Protein AF-C1JCF7-F1 (afdb_monomer_lite)

Organism: Hypophthalmichthys nobilis (NCBI:txid7965)

Foldseek 3Di:
DPDDPDDDPDDAAFPDPDFPDWDQDCQEIWTHDPQWIFGDNYPVCRRPPPDTPDTDGDDVVVVPDDD

Structure (mmCIF, N/CA/C/O backbone):
data_AF-C1JCF7-F1
#
_entry.id   AF-C1JCF7-F1
#
loop_
_atom_site.group_PDB
_atom_site.id
_atom_site.type_symbol
_atom_site.label_atom_id
_atom_site.label_alt_id
_atom_site.label_comp_id
_atom_site.label_asym_id
_atom_site.label_entity_id
_atom_site.label_seq_id
_atom_site.pdbx_PDB_ins_code
_atom_site.Cartn_x
_atom_site.Cartn_y
_atom_site.Cartn_z
_atom_site.occupancy
_atom_site.B_iso_or_equiv
_atom_site.auth_seq_id
_atom_site.auth_comp_id
_atom_site.auth_asym_id
_atom_site.auth_atom_id
_atom_site.pdbx_PDB_model_num
ATOM 1 N N . LEU A 1 1 ? -5.883 -28.557 7.715 1.00 54.19 1 LEU A N 1
ATOM 2 C CA . LEU A 1 1 ? -6.174 -27.383 8.570 1.00 54.19 1 LEU A CA 1
ATOM 3 C C . LEU A 1 1 ? -7.225 -26.531 7.870 1.00 54.19 1 LEU A C 1
ATOM 5 O O . LEU A 1 1 ? -6.887 -25.857 6.909 1.00 54.19 1 LEU A O 1
ATOM 9 N N . ALA A 1 2 ? -8.490 -26.605 8.286 1.00 63.66 2 ALA A N 1
ATOM 10 C CA . ALA A 1 2 ? -9.502 -25.654 7.831 1.00 63.66 2 ALA A CA 1
ATOM 11 C C . ALA A 1 2 ? -9.379 -24.405 8.710 1.00 63.66 2 ALA A C 1
ATOM 13 O O . ALA A 1 2 ? -9.740 -24.437 9.884 1.00 63.66 2 ALA A O 1
ATOM 14 N N . ALA A 1 3 ? -8.777 -23.340 8.184 1.00 76.69 3 ALA A N 1
ATOM 15 C CA . ALA A 1 3 ? -8.742 -22.068 8.888 1.00 76.69 3 ALA A CA 1
ATOM 16 C C . ALA A 1 3 ? -10.132 -21.429 8.786 1.00 76.69 3 ALA A C 1
ATOM 18 O O . ALA A 1 3 ? -10.587 -21.111 7.688 1.00 76.69 3 ALA A O 1
ATOM 19 N N . THR A 1 4 ? -10.815 -21.237 9.914 1.00 79.50 4 THR A N 1
ATOM 20 C CA . THR A 1 4 ? -11.978 -20.345 9.955 1.00 79.50 4 THR A CA 1
ATOM 21 C C . THR A 1 4 ? -11.514 -18.939 9.564 1.00 79.50 4 THR A C 1
ATOM 23 O O . THR A 1 4 ? -10.521 -18.473 10.140 1.00 79.50 4 THR A O 1
ATOM 26 N N . PRO A 1 5 ? -12.183 -18.252 8.617 1.00 78.75 5 PRO A N 1
ATOM 27 C CA . PRO A 1 5 ? -11.854 -16.873 8.286 1.00 78.75 5 PRO A CA 1
ATOM 28 C C . PRO A 1 5 ? -11.798 -16.019 9.552 1.00 78.75 5 PRO A C 1
ATOM 30 O O . PRO A 1 5 ? -12.640 -16.146 10.445 1.00 78.75 5 PRO A O 1
ATOM 33 N N . ARG A 1 6 ? -10.775 -15.170 9.656 1.00 81.06 6 ARG A N 1
ATOM 34 C CA . ARG A 1 6 ? -10.639 -14.273 10.804 1.00 81.06 6 ARG A CA 1
ATOM 35 C C . ARG A 1 6 ? -11.804 -13.285 10.776 1.00 81.06 6 ARG A C 1
ATOM 37 O O . ARG A 1 6 ? -12.013 -12.614 9.770 1.00 81.06 6 ARG A O 1
ATOM 44 N N . VAL A 1 7 ? -12.542 -13.188 11.880 1.00 88.62 7 VAL A N 1
ATOM 45 C CA . VAL A 1 7 ? -13.594 -12.177 12.039 1.00 88.62 7 VAL A CA 1
ATOM 46 C C . VAL A 1 7 ? -12.937 -10.804 12.190 1.00 88.62 7 VAL A C 1
ATOM 48 O O . VAL A 1 7 ? -12.011 -10.640 12.991 1.00 88.62 7 VAL A O 1
ATOM 51 N N . VAL A 1 8 ? -13.412 -9.820 11.423 1.00 87.50 8 VAL A N 1
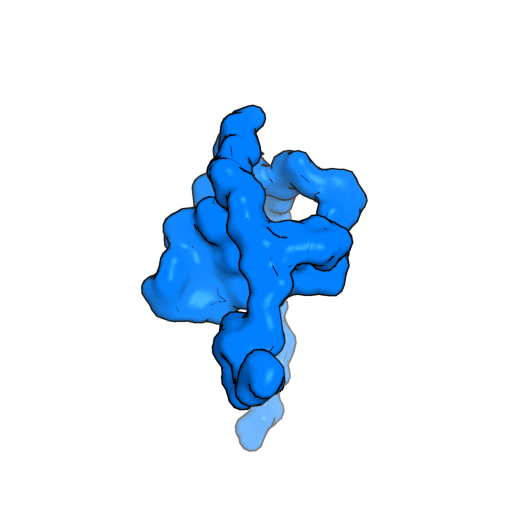ATOM 52 C CA . VAL A 1 8 ? -12.970 -8.425 11.537 1.00 87.50 8 VAL A CA 1
ATOM 53 C C . VAL A 1 8 ? -13.332 -7.909 12.930 1.00 87.50 8 VAL A C 1
ATOM 55 O O . VAL A 1 8 ? -14.498 -7.883 13.308 1.00 87.50 8 VAL A O 1
ATOM 58 N N . LYS A 1 9 ? -12.324 -7.510 13.715 1.00 88.31 9 LYS A N 1
ATOM 59 C CA . LYS A 1 9 ? -12.531 -6.939 15.059 1.00 88.31 9 LYS A CA 1
ATOM 60 C C . LYS A 1 9 ? -12.714 -5.422 15.048 1.00 88.31 9 LYS A C 1
ATOM 62 O O . LYS A 1 9 ? -13.269 -4.872 15.993 1.00 88.31 9 LYS A O 1
ATOM 67 N N . LYS A 1 10 ? -12.181 -4.745 14.028 1.00 88.56 10 LYS A N 1
ATOM 68 C CA . LYS A 1 10 ? -12.184 -3.287 13.914 1.00 88.56 10 LYS A CA 1
ATOM 69 C C . LYS A 1 10 ? -12.070 -2.875 12.454 1.00 88.56 10 LYS A C 1
ATOM 71 O O . LYS A 1 10 ? -11.144 -3.302 11.771 1.00 88.56 10 LYS A O 1
ATOM 76 N N . GLU A 1 11 ? -12.972 -2.003 12.031 1.00 90.75 11 GLU A N 1
ATOM 77 C CA . GLU A 1 11 ? -12.883 -1.286 10.762 1.00 90.75 11 GLU A CA 1
ATOM 78 C C . GLU A 1 11 ? -12.349 0.123 11.016 1.00 90.75 11 GLU A C 1
ATOM 80 O O . GLU A 1 11 ? -12.601 0.732 12.060 1.00 90.75 11 GLU A O 1
ATOM 85 N N . THR A 1 12 ? -11.534 0.643 10.105 1.00 91.00 12 THR A N 1
ATOM 86 C CA . THR A 1 12 ? -11.010 2.010 10.191 1.00 91.00 12 THR A CA 1
ATOM 87 C C . THR A 1 12 ? -10.833 2.549 8.775 1.00 91.00 12 THR A C 1
ATOM 89 O O . THR A 1 12 ? -10.306 1.823 7.930 1.00 91.00 12 THR A O 1
ATOM 92 N N . PRO A 1 13 ? -11.277 3.787 8.490 1.00 90.75 13 PRO A N 1
ATOM 93 C CA . PRO A 1 13 ? -11.057 4.397 7.187 1.00 90.75 13 PRO A CA 1
ATOM 94 C C . PRO A 1 13 ? -9.560 4.586 6.934 1.00 90.75 13 PRO A C 1
ATOM 96 O O . PRO A 1 13 ? -8.801 4.886 7.854 1.00 90.75 13 PRO A O 1
ATOM 99 N N . ILE A 1 14 ? -9.152 4.426 5.679 1.00 91.38 14 ILE A N 1
ATOM 100 C CA . ILE A 1 14 ? -7.783 4.664 5.216 1.00 91.38 14 ILE A CA 1
ATOM 101 C C . ILE A 1 14 ? -7.767 5.861 4.254 1.00 91.38 14 ILE A C 1
ATOM 103 O O . ILE A 1 14 ? -8.755 6.083 3.550 1.00 91.38 14 ILE A O 1
ATOM 107 N N . PRO A 1 15 ? -6.671 6.636 4.184 1.00 89.31 15 PRO A N 1
ATOM 108 C CA . PRO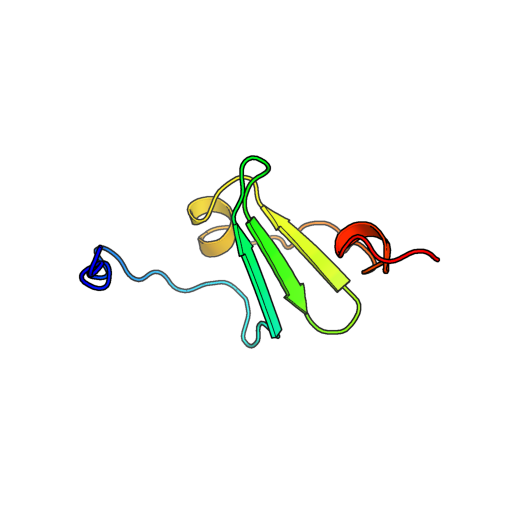 A 1 15 ? -6.599 7.893 3.433 1.00 89.31 15 PRO A CA 1
ATOM 109 C C . PRO A 1 15 ? -6.388 7.691 1.918 1.00 89.31 15 PRO A C 1
ATOM 111 O O . PRO A 1 15 ? -5.782 8.528 1.248 1.00 89.31 15 PRO A O 1
ATOM 114 N N . PHE A 1 16 ? -6.881 6.581 1.365 1.00 89.81 16 PHE A N 1
ATOM 115 C CA . PHE A 1 16 ? -6.774 6.236 -0.049 1.00 89.81 16 PHE A CA 1
ATOM 116 C C . PHE A 1 16 ? -8.145 5.861 -0.599 1.00 89.81 16 PHE A C 1
ATOM 118 O O . PHE A 1 16 ? -8.834 5.004 -0.053 1.00 89.81 16 PHE A O 1
ATOM 125 N N . THR A 1 17 ? -8.530 6.487 -1.708 1.00 89.69 17 THR A N 1
ATOM 126 C CA . THR A 1 17 ? -9.783 6.177 -2.412 1.00 89.69 17 THR A CA 1
ATOM 127 C C . THR A 1 17 ? -9.699 4.871 -3.19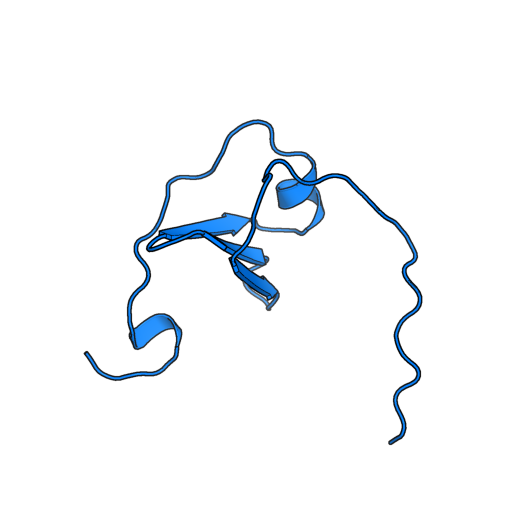8 1.00 89.69 17 THR A C 1
ATOM 129 O O . THR A 1 17 ? -10.720 4.228 -3.429 1.00 89.69 17 THR A O 1
ATOM 132 N N . LYS A 1 18 ? -8.488 4.475 -3.609 1.00 93.00 18 LYS A N 1
ATOM 133 C CA . LYS A 1 18 ? -8.200 3.232 -4.321 1.00 93.00 18 LYS A CA 1
ATOM 134 C C . LYS A 1 18 ? -6.820 2.716 -3.920 1.00 93.00 18 LYS A C 1
ATOM 136 O O . LYS A 1 18 ? -5.868 3.491 -3.862 1.00 93.00 18 LYS A O 1
ATOM 141 N N . ILE A 1 19 ? -6.736 1.413 -3.678 1.00 95.12 19 ILE A N 1
ATOM 142 C CA . ILE A 1 19 ? -5.493 0.662 -3.492 1.00 95.12 19 ILE A CA 1
ATOM 143 C C . ILE A 1 19 ? -5.552 -0.522 -4.454 1.00 95.12 19 ILE A C 1
ATOM 145 O O . ILE A 1 19 ? -6.581 -1.196 -4.517 1.00 95.12 19 ILE A O 1
ATOM 149 N N . ASP A 1 20 ? -4.479 -0.758 -5.207 1.00 96.56 20 ASP A N 1
ATOM 150 C CA . ASP A 1 20 ? -4.411 -1.874 -6.155 1.00 96.56 20 ASP A CA 1
ATOM 151 C C . ASP A 1 20 ? -3.956 -3.166 -5.458 1.00 96.56 20 ASP A C 1
ATOM 153 O O . ASP A 1 20 ? -4.454 -4.247 -5.769 1.00 96.56 20 ASP A O 1
ATOM 157 N N . ALA A 1 21 ?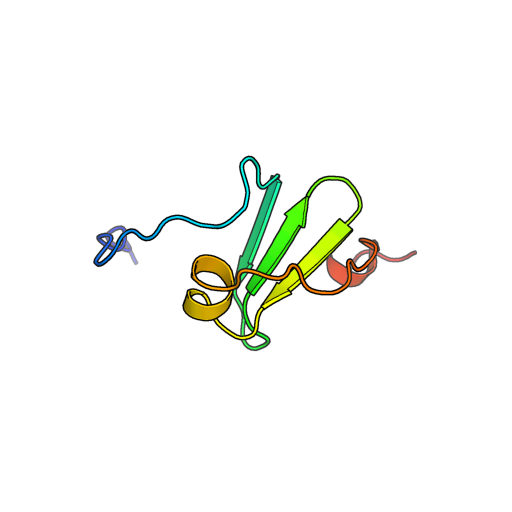 -3.055 -3.053 -4.473 1.00 95.25 21 ALA A N 1
ATOM 158 C CA . ALA A 1 21 ? -2.631 -4.159 -3.616 1.00 95.25 21 ALA A CA 1
ATOM 159 C C . ALA A 1 21 ? -2.112 -3.675 -2.251 1.00 95.25 21 ALA A C 1
ATOM 161 O O . ALA A 1 21 ? -1.704 -2.523 -2.092 1.00 95.25 21 ALA A O 1
ATOM 162 N N . GLY A 1 22 ? -2.090 -4.576 -1.267 1.00 94.38 22 GLY A N 1
ATOM 163 C CA . GLY A 1 22 ? -1.476 -4.348 0.039 1.00 94.38 22 GLY A CA 1
ATOM 164 C C . GLY A 1 22 ? -0.657 -5.556 0.480 1.00 94.38 22 GLY A C 1
ATOM 165 O O . GLY A 1 22 ? -1.104 -6.693 0.328 1.00 94.38 22 GLY A O 1
ATOM 166 N N . LEU A 1 23 ? 0.525 -5.305 1.037 1.00 94.75 23 LEU A N 1
ATOM 167 C CA . LEU A 1 23 ? 1.394 -6.309 1.644 1.00 94.75 23 LEU A CA 1
ATOM 168 C C . LEU A 1 23 ? 1.577 -5.964 3.120 1.00 94.75 23 LEU A C 1
ATOM 170 O O . LEU A 1 23 ? 1.851 -4.815 3.455 1.00 94.75 23 LEU A O 1
ATOM 174 N N . CYS A 1 24 ? 1.408 -6.956 3.991 1.00 93.94 24 CYS A N 1
ATOM 175 C CA . CYS A 1 24 ? 1.686 -6.829 5.415 1.00 93.94 24 CYS A CA 1
ATOM 176 C C . CYS A 1 24 ? 2.641 -7.944 5.828 1.00 93.94 24 CYS A C 1
ATOM 178 O O . CYS A 1 24 ? 2.312 -9.125 5.688 1.00 93.94 24 CYS A O 1
ATOM 180 N N . ASP A 1 25 ? 3.805 -7.556 6.329 1.00 93.44 25 ASP A N 1
ATOM 181 C CA . ASP A 1 25 ? 4.887 -8.451 6.721 1.00 93.44 25 ASP A CA 1
ATOM 182 C C . ASP A 1 25 ? 5.600 -7.914 7.978 1.00 93.44 25 ASP A C 1
ATOM 184 O O . ASP A 1 25 ? 5.035 -7.134 8.748 1.00 93.44 25 ASP A O 1
ATOM 188 N N . THR A 1 26 ? 6.820 -8.384 8.237 1.00 95.50 26 THR A N 1
ATOM 189 C CA . THR A 1 26 ? 7.621 -7.960 9.391 1.00 95.50 26 THR A CA 1
ATOM 190 C C . THR A 1 26 ? 8.165 -6.535 9.281 1.00 95.50 26 THR A C 1
ATOM 192 O O . THR A 1 26 ? 8.579 -5.988 10.298 1.00 95.50 26 THR A O 1
ATOM 195 N N . GLU A 1 27 ? 8.179 -5.938 8.088 1.00 94.31 27 GLU A N 1
ATOM 196 C CA . GLU A 1 27 ? 8.636 -4.563 7.842 1.00 94.31 27 GLU A CA 1
ATOM 197 C C . GLU A 1 27 ? 7.498 -3.536 7.959 1.00 94.31 27 GLU A C 1
ATOM 199 O O . GLU A 1 27 ? 7.748 -2.332 8.017 1.00 94.31 27 GLU A O 1
ATOM 204 N N . GLY A 1 28 ? 6.247 -3.999 8.025 1.00 96.44 28 GLY A N 1
ATOM 205 C CA . GLY A 1 28 ? 5.068 -3.167 8.230 1.00 96.44 28 GLY A CA 1
ATOM 206 C C . GLY A 1 28 ? 4.005 -3.416 7.168 1.00 96.44 28 GLY A C 1
ATOM 207 O O . GLY A 1 28 ? 3.604 -4.553 6.917 1.00 96.44 28 GLY A O 1
ATOM 208 N N . VAL A 1 29 ? 3.490 -2.334 6.587 1.00 96.75 29 VAL A N 1
ATOM 209 C CA . VAL A 1 29 ? 2.445 -2.344 5.564 1.00 96.75 29 VAL A CA 1
ATOM 210 C C . VAL A 1 29 ? 2.904 -1.550 4.345 1.00 96.75 29 VAL A C 1
ATOM 212 O O . VAL A 1 29 ? 3.113 -0.341 4.436 1.00 96.75 29 VAL A O 1
ATOM 215 N N . LYS A 1 30 ? 2.992 -2.209 3.189 1.00 96.38 30 LYS A N 1
ATOM 216 C CA . LYS A 1 30 ? 3.172 -1.558 1.885 1.00 96.38 30 LYS A CA 1
ATOM 217 C C . LYS A 1 30 ? 1.821 -1.479 1.177 1.00 96.38 30 LYS A C 1
ATOM 219 O O . LYS A 1 30 ? 1.119 -2.485 1.066 1.00 96.38 30 LYS A O 1
ATOM 224 N N . VAL A 1 31 ? 1.448 -0.297 0.693 1.00 96.38 31 VAL A N 1
ATOM 225 C CA . VAL A 1 31 ? 0.264 -0.099 -0.163 1.00 96.38 31 VAL A CA 1
ATOM 226 C C . VAL A 1 31 ? 0.704 0.300 -1.564 1.00 96.38 31 VAL A C 1
ATOM 228 O O . VAL A 1 31 ? 1.503 1.219 -1.717 1.00 96.38 31 VAL A O 1
ATOM 231 N N . PHE A 1 32 ? 0.187 -0.392 -2.576 1.00 96.25 32 PHE A N 1
ATOM 232 C CA . PHE A 1 32 ? 0.563 -0.228 -3.981 1.00 96.25 32 PHE A CA 1
ATOM 233 C C . PHE A 1 32 ? -0.546 0.507 -4.736 1.00 96.25 32 PHE A C 1
ATOM 235 O O . PHE A 1 32 ? -1.720 0.122 -4.659 1.00 96.25 32 PHE A O 1
ATOM 242 N N . ILE A 1 33 ? -0.179 1.581 -5.437 1.00 96.00 33 ILE A N 1
ATOM 243 C CA . ILE A 1 33 ? -1.095 2.457 -6.175 1.00 96.00 33 ILE A CA 1
ATOM 244 C C . ILE A 1 33 ? -0.430 2.841 -7.498 1.00 96.00 33 ILE A C 1
ATOM 246 O O . ILE A 1 33 ? 0.515 3.630 -7.533 1.00 96.00 33 ILE A O 1
ATOM 250 N N . GLY A 1 34 ? -0.935 2.296 -8.604 1.00 94.69 34 GLY A N 1
ATOM 251 C CA . GLY A 1 34 ? -0.324 2.475 -9.916 1.00 94.69 34 GLY A CA 1
ATOM 252 C C . GLY A 1 34 ? 1.130 1.970 -9.937 1.00 94.69 34 GLY A C 1
ATOM 253 O O . GLY A 1 34 ? 1.368 0.826 -9.558 1.00 94.69 34 GLY A O 1
ATOM 254 N N . PRO A 1 35 ? 2.107 2.779 -10.393 1.00 94.31 35 PRO A N 1
ATOM 255 C CA . PRO A 1 35 ? 3.514 2.379 -10.471 1.00 94.31 35 PRO A CA 1
ATOM 256 C C . PRO A 1 35 ? 4.302 2.606 -9.166 1.00 94.31 35 PRO A C 1
ATOM 258 O O . PRO A 1 35 ? 5.524 2.439 -9.157 1.00 94.31 35 PRO A O 1
ATOM 261 N N . GLU A 1 36 ? 3.635 3.023 -8.086 1.00 96.38 36 GLU A N 1
ATOM 262 C CA . GLU A 1 36 ? 4.265 3.409 -6.822 1.00 96.38 36 GLU A CA 1
ATOM 263 C C . GLU A 1 36 ? 3.772 2.567 -5.643 1.00 96.38 36 GLU A C 1
ATOM 265 O O . GLU A 1 36 ? 2.658 2.034 -5.651 1.00 96.38 36 GLU A O 1
ATOM 270 N N . TYR A 1 37 ? 4.584 2.510 -4.590 1.00 96.12 37 TYR A N 1
ATOM 271 C CA . TYR A 1 37 ? 4.169 2.020 -3.283 1.00 96.12 37 TYR A CA 1
ATOM 272 C C . TYR A 1 37 ? 4.542 2.988 -2.157 1.00 96.12 37 TYR A C 1
ATOM 274 O O . TYR A 1 37 ? 5.467 3.792 -2.277 1.00 96.12 37 TYR A O 1
ATOM 282 N N . TYR A 1 38 ? 3.810 2.888 -1.048 1.00 96.19 38 TYR A N 1
ATOM 283 C CA . TYR A 1 38 ? 4.035 3.654 0.177 1.00 96.19 38 TYR A CA 1
ATOM 284 C C . TYR A 1 38 ? 4.170 2.703 1.363 1.00 96.19 38 TYR A C 1
ATOM 286 O O . TYR A 1 38 ? 3.343 1.801 1.525 1.00 96.19 38 TYR A O 1
ATOM 294 N N . SER A 1 39 ? 5.184 2.926 2.197 1.00 96.75 39 SER A N 1
ATOM 295 C CA . SER A 1 39 ? 5.468 2.103 3.375 1.00 96.75 39 SER A CA 1
ATOM 296 C C . SER A 1 39 ? 4.965 2.764 4.655 1.00 96.75 39 SER A C 1
ATOM 298 O O . SER A 1 39 ? 5.191 3.950 4.896 1.00 96.75 39 SER A O 1
ATOM 300 N N . TYR A 1 40 ? 4.314 1.974 5.499 1.00 96.94 40 TYR A N 1
ATOM 301 C CA . TYR A 1 40 ? 3.812 2.367 6.808 1.00 96.94 40 TYR A CA 1
ATOM 302 C C . TYR A 1 40 ? 4.252 1.342 7.846 1.00 96.94 40 TYR A C 1
ATOM 304 O O . TYR A 1 40 ? 4.079 0.148 7.643 1.00 96.94 40 TYR A O 1
ATOM 312 N N . GLU A 1 41 ? 4.751 1.792 8.992 1.00 97.19 41 GLU A N 1
ATOM 313 C CA . GLU A 1 41 ? 5.250 0.892 10.043 1.00 97.19 41 GLU A CA 1
ATOM 314 C C . GLU A 1 41 ? 4.141 -0.003 10.632 1.00 97.19 41 GLU A C 1
ATOM 316 O O . GLU A 1 41 ? 4.377 -1.155 10.981 1.00 97.19 41 GLU A O 1
ATOM 321 N N . THR A 1 42 ? 2.898 0.491 10.711 1.00 95.44 42 THR A N 1
ATOM 322 C CA . THR A 1 42 ? 1.759 -0.293 11.218 1.00 95.44 42 THR A CA 1
ATOM 323 C C . THR A 1 42 ? 0.460 0.004 10.460 1.00 95.44 42 THR A C 1
ATOM 325 O O . THR A 1 42 ? 0.301 1.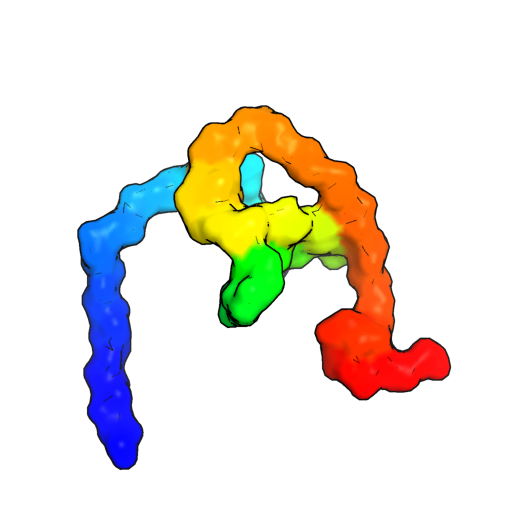101 9.912 1.00 95.44 42 THR A O 1
ATOM 328 N N . PRO A 1 43 ? -0.545 -0.900 10.508 1.00 94.12 43 PRO A N 1
ATOM 329 C CA . PRO A 1 43 ? -1.877 -0.625 9.961 1.00 94.12 43 PRO A CA 1
ATOM 330 C C . PRO A 1 43 ? -2.552 0.617 10.562 1.00 94.12 43 PRO A C 1
ATOM 332 O O . PRO A 1 43 ? -3.329 1.286 9.885 1.00 94.12 43 PRO A O 1
ATOM 335 N N . MET A 1 44 ? -2.261 0.953 11.828 1.00 94.12 44 MET A N 1
ATOM 336 C CA . MET A 1 44 ? -2.807 2.166 12.446 1.00 94.12 44 MET A CA 1
ATOM 337 C C . MET A 1 44 ? -2.191 3.436 11.867 1.00 94.12 44 MET A C 1
ATOM 339 O O . MET A 1 44 ? -2.911 4.412 11.676 1.00 94.12 44 MET A O 1
ATOM 343 N N . ILE A 1 45 ? -0.892 3.427 11.558 1.00 95.81 45 ILE A N 1
ATOM 344 C CA . ILE A 1 45 ? -0.239 4.575 10.919 1.00 95.81 45 ILE A CA 1
ATOM 345 C C . ILE A 1 45 ? -0.770 4.740 9.491 1.00 95.81 45 ILE A C 1
ATOM 347 O O . ILE A 1 45 ? -1.101 5.861 9.115 1.00 95.81 45 ILE A O 1
ATOM 351 N N . LEU A 1 46 ? -0.961 3.647 8.739 1.00 95.50 46 LEU A N 1
ATOM 352 C CA . LEU A 1 46 ? -1.645 3.691 7.438 1.00 95.50 46 LEU A CA 1
ATOM 353 C C . LEU A 1 46 ? -3.018 4.374 7.543 1.00 95.50 46 LEU A C 1
ATOM 355 O O . LEU A 1 46 ? -3.334 5.242 6.736 1.00 95.50 46 LEU A O 1
ATOM 359 N N . ALA A 1 47 ? -3.829 4.000 8.534 1.00 94.44 47 ALA A N 1
ATOM 360 C CA . ALA A 1 47 ? -5.192 4.506 8.668 1.00 94.44 47 ALA A CA 1
ATOM 361 C C . ALA A 1 47 ? -5.278 5.960 9.168 1.00 94.44 47 ALA A C 1
ATOM 363 O O . ALA A 1 47 ? -6.156 6.710 8.746 1.00 94.44 47 ALA A O 1
ATOM 364 N N . LEU A 1 48 ? -4.394 6.359 10.088 1.00 93.00 48 LEU A N 1
ATOM 365 C CA . LEU A 1 48 ? -4.496 7.638 10.801 1.00 93.00 48 LEU A CA 1
ATOM 366 C C . LEU A 1 48 ? -3.548 8.722 10.275 1.00 93.00 48 LEU A C 1
ATOM 368 O O . LEU A 1 48 ? -3.705 9.889 10.649 1.00 93.00 48 LEU A O 1
ATOM 372 N N . SER A 1 49 ? -2.568 8.373 9.435 1.00 91.19 49 SER A N 1
ATOM 373 C CA . SER A 1 49 ? -1.648 9.368 8.887 1.00 91.19 49 SER A CA 1
ATOM 374 C C . SER A 1 49 ? -2.381 10.343 7.969 1.00 91.19 49 SER A C 1
ATOM 376 O O . SER A 1 49 ? -3.091 9.956 7.042 1.00 91.19 49 SER A O 1
ATOM 378 N N . LYS A 1 50 ? -2.164 11.638 8.209 1.00 88.50 50 LYS A N 1
ATOM 379 C CA . LYS A 1 50 ? -2.661 12.722 7.349 1.00 88.50 50 LYS A CA 1
ATOM 380 C C . LYS A 1 50 ? -1.694 13.068 6.218 1.00 88.50 50 LYS A C 1
ATOM 382 O O . LYS A 1 50 ? -2.092 13.730 5.265 1.00 88.50 50 LYS A O 1
ATOM 387 N N . ILE A 1 51 ? -0.433 12.656 6.345 1.00 89.31 51 ILE A N 1
ATOM 388 C CA . ILE A 1 51 ? 0.631 12.935 5.381 1.00 89.31 51 ILE A CA 1
ATOM 389 C C . ILE A 1 51 ? 1.010 11.620 4.712 1.00 89.31 51 ILE A C 1
ATOM 391 O O . ILE A 1 51 ? 1.243 10.607 5.379 1.00 89.31 51 ILE A O 1
ATOM 395 N N . ARG A 1 52 ? 1.051 11.635 3.382 1.00 90.69 52 ARG A N 1
ATOM 396 C CA . ARG A 1 52 ? 1.518 10.488 2.616 1.00 90.69 52 ARG A CA 1
ATOM 397 C C . ARG A 1 52 ? 3.047 10.406 2.719 1.00 90.69 52 ARG A C 1
ATOM 399 O O . ARG A 1 52 ? 3.686 11.441 2.528 1.00 90.69 52 ARG A O 1
ATOM 406 N N . PRO A 1 53 ? 3.623 9.228 3.016 1.00 94.44 53 PRO A N 1
ATOM 407 C CA . PRO A 1 53 ? 5.060 9.014 2.901 1.00 94.44 53 PRO A CA 1
ATOM 408 C C . PRO A 1 53 ? 5.562 9.330 1.491 1.00 94.44 53 PRO A C 1
ATOM 410 O O . PRO A 1 53 ? 4.776 9.445 0.546 1.00 94.44 53 PRO A O 1
ATOM 413 N N . GLU A 1 54 ? 6.877 9.440 1.350 1.00 96.31 54 GLU A N 1
ATOM 414 C CA . GLU A 1 54 ? 7.495 9.541 0.033 1.00 96.31 54 GLU A CA 1
ATOM 415 C C . GLU A 1 54 ? 7.147 8.296 -0.810 1.00 96.31 54 GLU A C 1
ATOM 417 O O . GLU A 1 54 ? 7.202 7.177 -0.289 1.00 96.31 54 GLU A O 1
ATOM 422 N N . PRO A 1 55 ? 6.725 8.462 -2.077 1.00 96.00 55 PRO A N 1
ATOM 423 C CA . PRO A 1 55 ? 6.461 7.331 -2.952 1.00 96.00 55 PRO A CA 1
ATOM 424 C C . PRO A 1 55 ? 7.755 6.620 -3.338 1.00 96.00 55 PRO A C 1
ATOM 426 O O . PRO A 1 55 ? 8.749 7.248 -3.703 1.00 96.00 55 PRO A O 1
ATOM 429 N N . HIS A 1 56 ? 7.701 5.295 -3.371 1.00 96.38 56 HIS A N 1
ATOM 430 C CA . HIS A 1 56 ? 8.751 4.462 -3.938 1.00 96.38 56 HIS A CA 1
ATOM 431 C C . HIS A 1 56 ? 8.290 3.875 -5.271 1.00 96.38 56 HIS A C 1
ATOM 433 O O . HIS A 1 56 ? 7.128 3.498 -5.423 1.00 96.38 56 HIS A O 1
ATOM 439 N N . LYS A 1 57 ? 9.198 3.764 -6.246 1.00 96.31 57 LYS A N 1
ATOM 440 C CA . LYS A 1 57 ? 8.897 3.080 -7.509 1.00 96.31 57 LYS A CA 1
ATOM 441 C C . LYS A 1 57 ? 8.829 1.579 -7.282 1.00 96.31 57 LYS A C 1
ATOM 443 O O . LYS A 1 57 ? 9.703 1.012 -6.635 1.00 96.31 57 LYS A O 1
ATOM 448 N N . ILE A 1 58 ? 7.830 0.943 -7.875 1.00 94.56 58 ILE A N 1
ATOM 449 C CA . ILE A 1 58 ? 7.751 -0.512 -7.911 1.00 94.56 58 ILE A CA 1
ATOM 450 C C . ILE A 1 58 ? 8.853 -1.048 -8.831 1.00 94.56 58 ILE A C 1
ATOM 452 O O . ILE A 1 58 ? 8.983 -0.594 -9.971 1.00 94.56 58 ILE A O 1
ATOM 456 N N . SER A 1 59 ? 9.613 -2.030 -8.351 1.00 91.38 59 SER A N 1
ATOM 457 C CA . SER A 1 59 ? 10.612 -2.744 -9.143 1.00 91.38 59 SER A CA 1
ATOM 458 C C . SER A 1 59 ? 10.315 -4.252 -9.173 1.00 91.38 59 SER A C 1
ATOM 460 O O . SER A 1 59 ? 9.651 -4.764 -8.267 1.00 91.38 59 SER A O 1
ATOM 462 N N . PRO A 1 60 ? 10.752 -4.987 -10.213 1.00 89.25 60 PRO A N 1
ATOM 463 C CA . PRO A 1 60 ? 10.572 -6.438 -10.279 1.00 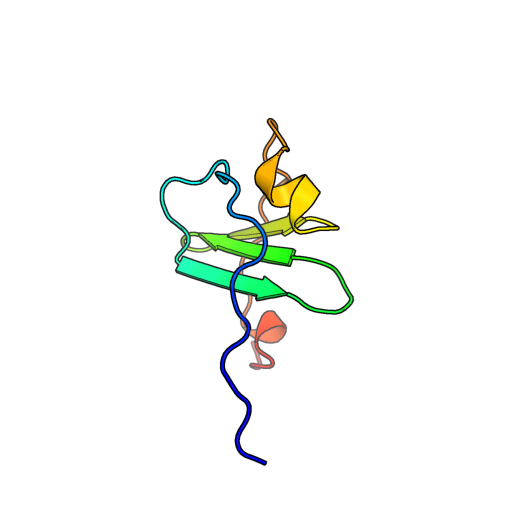89.25 60 PRO A CA 1
ATOM 464 C C . PRO A 1 60 ? 11.170 -7.183 -9.074 1.00 89.25 60 PRO A C 1
ATOM 466 O O . PRO A 1 60 ? 10.615 -8.191 -8.635 1.00 89.25 60 PRO A O 1
ATOM 469 N N . GLU A 1 61 ? 12.266 -6.675 -8.513 1.00 89.06 61 GLU A N 1
ATOM 470 C CA . GLU A 1 61 ? 12.980 -7.267 -7.381 1.00 89.06 61 GLU A CA 1
ATOM 471 C C . GLU A 1 61 ? 12.132 -7.312 -6.108 1.00 89.06 61 GLU A C 1
ATOM 473 O O . GLU A 1 61 ? 12.234 -8.285 -5.362 1.00 89.06 61 GLU A O 1
ATOM 478 N N . GLU A 1 62 ? 11.229 -6.344 -5.900 1.00 82.12 62 GLU A N 1
ATOM 479 C CA . GLU A 1 62 ? 10.267 -6.364 -4.782 1.00 82.12 62 GLU A CA 1
ATOM 480 C C . GLU A 1 62 ? 9.343 -7.594 -4.831 1.00 82.12 62 GLU A C 1
ATOM 482 O O . GLU A 1 62 ? 8.813 -8.026 -3.809 1.00 82.12 62 GLU A O 1
ATOM 487 N N . PHE A 1 63 ? 9.169 -8.189 -6.015 1.00 84.88 63 PHE A N 1
ATOM 488 C CA . PHE A 1 63 ? 8.398 -9.415 -6.225 1.00 84.88 63 PHE A CA 1
ATOM 489 C C . PHE A 1 63 ? 9.283 -10.646 -6.466 1.00 84.88 63 PHE A C 1
ATOM 491 O O . PHE A 1 63 ? 8.786 -11.696 -6.877 1.00 84.88 63 PHE A O 1
ATOM 498 N N . GLY A 1 64 ? 10.594 -10.537 -6.229 1.00 87.44 64 GLY A N 1
ATOM 499 C CA . GLY A 1 64 ? 11.562 -11.612 -6.454 1.00 87.44 64 GLY A CA 1
ATOM 500 C C . GLY A 1 64 ? 11.856 -11.900 -7.931 1.00 87.44 64 GLY A C 1
ATOM 501 O O . GLY A 1 64 ? 12.468 -12.922 -8.249 1.00 87.44 64 GLY A O 1
ATOM 502 N N . CYS A 1 65 ? 11.433 -11.024 -8.843 1.00 89.56 65 CYS A N 1
ATOM 503 C CA . CYS A 1 65 ? 11.763 -11.119 -10.259 1.00 89.56 65 CYS A CA 1
ATOM 504 C C . CYS A 1 65 ? 13.155 -10.526 -10.521 1.00 89.56 65 CYS A C 1
ATOM 506 O O . CYS A 1 65 ? 13.596 -9.603 -9.840 1.00 89.56 65 CYS A O 1
ATOM 508 N N . LYS A 1 66 ? 13.853 -11.051 -11.533 1.00 86.38 66 LYS A N 1
ATOM 509 C CA . LYS A 1 66 ? 15.092 -10.435 -12.029 1.00 86.38 66 LYS A CA 1
ATOM 510 C C . LYS A 1 66 ? 14.750 -9.204 -12.874 1.00 86.38 66 LYS A C 1
ATOM 512 O O . LYS A 1 66 ? 13.741 -9.238 -13.580 1.00 86.38 66 LYS A O 1
ATOM 517 N N . ALA A 1 67 ? 15.593 -8.175 -12.790 1.00 73.81 67 ALA A N 1
ATOM 518 C CA . ALA A 1 67 ? 15.576 -7.025 -13.695 1.00 73.81 67 ALA A CA 1
ATOM 519 C C . ALA A 1 67 ? 15.854 -7.420 -15.150 1.00 73.81 67 ALA A C 1
ATOM 521 O O . ALA A 1 67 ? 16.655 -8.365 -15.362 1.00 73.81 67 ALA A O 1
#

pLDDT: mean 90.78, std 7.68, range [54.19, 97.19]

Radius of gyration: 13.92 Å; chains: 1; bounding box: 29×40×29 Å

InterPro domains:
  IPR036375 Hemopexin-like domain superfamily [G3DSA:2.110.10.10] (1-67)
  IPR036375 Hemopexin-like domain superfamily [SSF50923] (4-65)

Secondary structure (DSSP, 8-state):
--PPPPPP------S-S--SEEEEETTEEEEEETTEEEEESSHHHHHH-SSPPPPEE--GGGGT---

Sequence (67 aa):
LAATPRVVKKETPIPFTKIDAGLCDTEGVKVFIGPEYYSYETPMILALSKIRPEPHKISPEEFGCKA